Protein AF-X1S6T0-F1 (afdb_monomer_lite)

Radius of gyration: 17.58 Å; chains: 1; bounding box: 42×29×52 Å

InterPro domains:
  IPR009080 Aminoacyl-tRNA synthetase, class Ia, anticodon-binding [SSF47323] (19-109)
  IPR013155 Methionyl/Valyl/Leucyl/Isoleucyl-tRNA synthetase, anticodon-binding [PF08264] (50-105)
  IPR023586 Isoleucine-tRNA ligase, type 2 [PTHR42780] (2-107)
  IPR033709 Isoleucyl tRNA synthetase type 2, anticodon-binding domain [cd07961] (3-109)

Sequence (110 aa):
RRFSEKLVAEITRRFLMTLWNVYSFFVIYANIDQFTPSAGGTSSEQSELDRWIISELNQLIVDVDDALDGYNPTEAGRKIENFVDALSNWYVRRSRRRFWKSENDADKLS

pLDDT: mean 84.86, std 17.27, range [32.72, 98.62]

Structure (mmCIF, N/CA/C/O backbone):
data_AF-X1S6T0-F1
#
_entry.id   AF-X1S6T0-F1
#
loop_
_atom_site.group_PDB
_atom_site.id
_atom_site.type_symbol
_atom_site.label_atom_id
_atom_site.label_alt_id
_atom_site.label_comp_id
_atom_site.label_asym_id
_atom_site.label_entity_id
_atom_site.label_seq_id
_atom_site.pdbx_PDB_ins_code
_atom_site.Cartn_x
_atom_site.Cartn_y
_atom_site.Cartn_z
_atom_site.occupancy
_atom_site.B_iso_or_equiv
_atom_site.auth_seq_id
_atom_site.auth_comp_id
_atom_site.auth_asym_id
_atom_site.auth_atom_id
_atom_site.pdbx_PDB_model_num
ATOM 1 N N . ARG A 1 1 ? -8.876 8.769 29.221 1.00 51.19 1 ARG A N 1
ATOM 2 C CA . ARG A 1 1 ? -8.979 8.666 27.741 1.00 51.19 1 ARG A CA 1
ATOM 3 C C . ARG A 1 1 ? -7.569 8.494 27.178 1.00 51.19 1 ARG A C 1
ATOM 5 O O . ARG A 1 1 ? -6.737 9.337 27.473 1.00 51.19 1 ARG A O 1
ATOM 12 N N . ARG A 1 2 ? -7.271 7.408 26.447 1.00 71.81 2 ARG A N 1
ATOM 13 C CA . ARG A 1 2 ? -5.970 7.198 25.776 1.00 71.81 2 ARG A CA 1
ATOM 14 C C . ARG A 1 2 ? -6.028 7.791 24.363 1.00 71.81 2 ARG A C 1
ATOM 16 O O . ARG A 1 2 ? -6.219 7.066 23.399 1.00 71.81 2 ARG A O 1
ATOM 23 N N . PHE A 1 3 ? -5.940 9.111 24.261 1.00 86.88 3 PHE A N 1
ATOM 24 C CA . PHE A 1 3 ? -5.818 9.821 22.988 1.00 86.88 3 PHE A CA 1
ATOM 25 C C . PHE A 1 3 ? -4.618 10.758 23.091 1.00 86.88 3 PHE A C 1
ATOM 27 O O . PHE A 1 3 ? -4.466 11.444 24.100 1.00 86.88 3 PHE A O 1
ATOM 34 N N . SER A 1 4 ? -3.756 10.746 22.079 1.00 93.31 4 SER A N 1
ATOM 35 C CA . SER A 1 4 ? -2.568 11.592 21.998 1.00 93.31 4 SER A CA 1
ATOM 36 C C . SER A 1 4 ? -2.469 12.129 20.582 1.00 93.31 4 SER A C 1
ATOM 38 O O . SER A 1 4 ? -2.211 11.374 19.647 1.00 93.31 4 SER A O 1
ATOM 40 N N . GLU A 1 5 ? -2.665 13.434 20.429 1.00 93.25 5 GLU A N 1
ATOM 41 C CA . GLU A 1 5 ? -2.551 14.123 19.141 1.00 93.25 5 GLU A CA 1
ATOM 42 C C . GLU A 1 5 ? -1.161 13.926 18.523 1.00 93.25 5 GLU A C 1
ATOM 44 O O . GLU A 1 5 ? -1.035 13.643 17.333 1.00 93.25 5 GLU A O 1
ATOM 49 N N . LYS A 1 6 ? -0.117 13.961 19.360 1.00 93.94 6 LYS A N 1
ATOM 50 C CA . LYS A 1 6 ? 1.264 13.706 18.939 1.00 93.94 6 LYS A CA 1
ATOM 51 C C . LYS A 1 6 ? 1.422 12.320 18.308 1.00 93.94 6 LYS A C 1
ATOM 53 O O . LYS A 1 6 ? 2.077 12.203 17.278 1.00 93.94 6 LYS A O 1
ATOM 58 N N . LEU A 1 7 ? 0.812 11.292 18.904 1.00 91.50 7 LEU A N 1
ATOM 59 C CA . LEU A 1 7 ? 0.887 9.924 18.386 1.00 91.50 7 LEU A CA 1
ATOM 60 C C . LEU A 1 7 ? 0.147 9.790 17.049 1.00 91.50 7 LEU A C 1
ATOM 62 O O . LEU A 1 7 ? 0.652 9.150 16.132 1.00 91.50 7 LEU A O 1
ATOM 66 N N . VAL A 1 8 ? -1.023 10.424 16.919 1.00 91.75 8 VAL A N 1
ATOM 67 C CA . VAL A 1 8 ? -1.785 10.437 15.660 1.00 91.75 8 VAL A CA 1
ATOM 68 C C . VAL A 1 8 ? -0.974 11.106 14.551 1.00 91.75 8 VAL A C 1
ATOM 70 O O . VAL A 1 8 ? -0.807 10.528 13.481 1.00 91.75 8 VAL A O 1
ATOM 73 N N . ALA A 1 9 ? -0.406 12.285 14.816 1.00 94.06 9 ALA A N 1
ATOM 74 C CA . ALA A 1 9 ? 0.420 12.999 13.847 1.00 94.06 9 ALA A CA 1
ATOM 75 C C . ALA A 1 9 ? 1.653 12.186 13.417 1.00 94.06 9 ALA A C 1
ATOM 77 O O . ALA A 1 9 ? 2.026 12.199 12.244 1.00 94.06 9 ALA A O 1
ATOM 78 N N . GLU A 1 10 ? 2.277 11.465 14.350 1.00 93.81 10 GLU A N 1
ATOM 79 C CA . GLU A 1 10 ? 3.428 10.607 14.070 1.00 93.81 10 GLU A CA 1
ATOM 80 C C . GLU A 1 10 ? 3.070 9.444 13.135 1.00 93.81 10 GLU A C 1
ATOM 82 O O . GLU A 1 10 ? 3.752 9.240 12.129 1.00 93.81 10 GLU A O 1
ATOM 87 N N . ILE A 1 11 ? 1.985 8.719 13.427 1.00 91.38 11 ILE A N 1
ATOM 88 C CA . ILE A 1 11 ? 1.534 7.577 12.616 1.00 91.38 11 ILE A CA 1
ATOM 89 C C . ILE A 1 11 ? 1.129 8.043 11.215 1.00 91.38 11 ILE A C 1
ATOM 91 O O . ILE A 1 11 ? 1.622 7.501 10.226 1.00 91.38 11 ILE A O 1
ATOM 95 N N . THR A 1 12 ? 0.308 9.095 11.120 1.00 91.94 12 THR A N 1
ATOM 96 C CA . THR A 1 12 ? -0.130 9.654 9.834 1.00 91.94 12 THR A CA 1
ATOM 97 C C . THR A 1 12 ? 1.060 10.095 8.992 1.00 91.94 12 THR A C 1
ATOM 99 O O . THR A 1 12 ? 1.143 9.768 7.809 1.00 91.94 12 THR A O 1
ATOM 102 N N . ARG A 1 13 ? 2.026 10.799 9.597 1.00 94.69 13 ARG A N 1
ATOM 103 C CA . ARG A 1 13 ? 3.231 11.230 8.885 1.00 94.69 13 ARG A CA 1
ATOM 104 C C . ARG A 1 13 ? 4.042 10.029 8.401 1.00 94.69 13 ARG A C 1
ATOM 106 O O . ARG A 1 13 ? 4.481 10.041 7.258 1.00 94.69 13 ARG A O 1
ATOM 113 N N . ARG A 1 14 ? 4.245 9.007 9.238 1.00 94.12 14 ARG A N 1
ATOM 114 C CA . ARG A 1 14 ? 5.007 7.805 8.864 1.00 94.12 14 ARG A CA 1
ATOM 115 C C . ARG A 1 14 ? 4.383 7.103 7.659 1.00 94.12 14 ARG A C 1
ATOM 117 O O . ARG A 1 14 ? 5.093 6.840 6.694 1.00 94.12 14 ARG A O 1
ATOM 124 N N . PHE A 1 15 ? 3.074 6.866 7.692 1.00 94.75 15 PHE A N 1
ATOM 125 C CA . PHE A 1 15 ? 2.351 6.241 6.586 1.00 94.75 15 PHE A CA 1
ATOM 126 C C . PHE A 1 15 ? 2.459 7.064 5.293 1.00 94.75 15 PHE A C 1
ATOM 128 O O . PHE A 1 15 ? 2.902 6.551 4.263 1.00 94.75 15 PHE A O 1
ATOM 135 N N . LEU A 1 16 ? 2.132 8.361 5.356 1.00 96.25 16 LEU A N 1
ATOM 136 C CA . LEU A 1 16 ? 2.158 9.240 4.183 1.00 96.25 16 LEU A CA 1
ATOM 137 C C . LEU A 1 16 ? 3.566 9.405 3.604 1.00 96.25 16 LEU A C 1
ATOM 139 O O . LEU A 1 16 ? 3.712 9.448 2.387 1.00 96.25 16 LEU A O 1
ATOM 143 N N . MET A 1 17 ? 4.607 9.458 4.443 1.00 96.88 17 MET A N 1
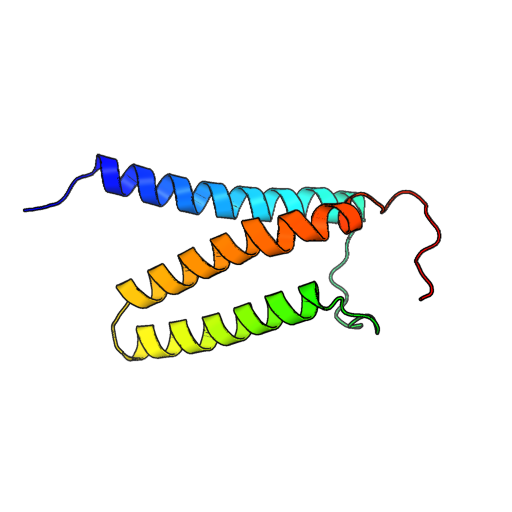ATOM 144 C CA . MET A 1 17 ? 5.993 9.508 3.966 1.00 96.88 17 MET A CA 1
ATOM 145 C C . MET A 1 17 ? 6.366 8.240 3.197 1.00 96.88 17 MET A C 1
ATOM 147 O O . MET A 1 17 ? 6.965 8.341 2.129 1.00 96.88 17 MET A O 1
ATOM 151 N N . THR A 1 18 ? 6.000 7.054 3.692 1.00 96.44 18 THR A N 1
ATOM 152 C CA . THR A 1 18 ? 6.266 5.794 2.981 1.00 96.44 18 THR A CA 1
ATOM 153 C C . THR A 1 18 ? 5.562 5.764 1.629 1.00 96.44 18 THR A C 1
ATOM 155 O O . THR A 1 18 ? 6.204 5.486 0.615 1.00 96.44 18 THR A O 1
ATOM 158 N N . LEU A 1 19 ? 4.277 6.120 1.594 1.00 95.94 19 LEU A N 1
ATOM 159 C CA . LEU A 1 19 ? 3.504 6.166 0.355 1.00 95.94 19 LEU A CA 1
ATOM 160 C C . LEU A 1 19 ? 4.090 7.174 -0.643 1.00 95.94 19 LEU A C 1
ATOM 162 O O . LEU A 1 19 ? 4.285 6.855 -1.817 1.00 95.94 19 LEU A O 1
ATOM 166 N N . TRP A 1 20 ? 4.434 8.372 -0.167 1.00 97.31 20 TRP A N 1
ATOM 167 C CA . TRP A 1 20 ? 5.039 9.413 -0.992 1.00 97.31 20 TRP A CA 1
ATOM 168 C C . TRP A 1 20 ? 6.391 8.990 -1.567 1.00 97.31 20 TRP A C 1
ATOM 170 O O . TRP A 1 20 ? 6.683 9.278 -2.727 1.00 97.31 20 TRP A O 1
ATOM 180 N N . ASN A 1 21 ? 7.207 8.275 -0.790 1.00 94.75 21 ASN A N 1
ATOM 181 C CA . ASN A 1 21 ? 8.498 7.767 -1.249 1.00 94.75 21 ASN A CA 1
ATOM 182 C C . ASN A 1 21 ? 8.340 6.728 -2.366 1.00 94.75 21 ASN A C 1
ATOM 184 O O . ASN A 1 21 ? 9.077 6.781 -3.351 1.00 94.75 21 ASN A O 1
ATOM 188 N N . VAL A 1 22 ? 7.371 5.815 -2.245 1.00 94.94 22 VAL A N 1
ATOM 189 C CA . VAL A 1 22 ? 7.056 4.833 -3.296 1.00 94.94 22 VAL A CA 1
ATOM 190 C C . VAL A 1 22 ? 6.577 5.529 -4.571 1.00 94.94 22 VAL A C 1
ATOM 192 O O . VAL A 1 22 ? 7.068 5.230 -5.659 1.00 94.94 22 VAL A O 1
ATOM 195 N N . TYR A 1 23 ? 5.666 6.494 -4.445 1.00 94.88 23 TYR A N 1
ATOM 196 C CA . TYR A 1 23 ? 5.178 7.270 -5.584 1.00 94.88 23 TYR A CA 1
ATOM 197 C C . TYR A 1 23 ? 6.297 8.074 -6.259 1.00 94.88 23 TYR A C 1
ATOM 199 O O . TYR A 1 23 ? 6.460 8.018 -7.475 1.00 94.88 23 TYR A O 1
ATOM 207 N N . SER A 1 24 ? 7.112 8.779 -5.470 1.00 94.31 24 SER A N 1
ATOM 208 C CA . SER A 1 24 ? 8.238 9.569 -5.978 1.00 94.31 24 SER A CA 1
ATOM 209 C C . SER A 1 24 ? 9.241 8.691 -6.719 1.00 94.31 24 SER A C 1
ATOM 211 O O . SER A 1 24 ? 9.717 9.074 -7.784 1.00 94.31 24 SER A O 1
ATOM 213 N N . PHE A 1 25 ? 9.527 7.496 -6.190 1.00 91.56 25 PHE A N 1
ATOM 214 C CA . PHE A 1 25 ? 10.334 6.497 -6.881 1.00 91.56 25 PHE A CA 1
ATOM 215 C C . PHE A 1 25 ? 9.736 6.176 -8.253 1.00 91.56 25 PHE A C 1
ATOM 217 O O . PHE A 1 25 ? 10.422 6.342 -9.255 1.00 91.56 25 PHE A O 1
ATOM 224 N N . PHE A 1 26 ? 8.457 5.799 -8.316 1.00 90.44 26 PHE A N 1
ATOM 225 C CA . PHE A 1 26 ? 7.792 5.493 -9.583 1.00 90.44 26 PHE A CA 1
ATOM 226 C C . PHE A 1 26 ? 7.893 6.646 -10.593 1.00 90.44 26 PHE A C 1
ATOM 228 O O . PHE A 1 26 ? 8.334 6.423 -11.716 1.00 90.44 26 PHE A O 1
ATOM 235 N N . VAL A 1 27 ? 7.557 7.875 -10.188 1.00 90.94 27 VAL A N 1
ATOM 236 C CA . VAL A 1 27 ? 7.580 9.053 -11.074 1.00 90.94 27 VAL A CA 1
ATOM 237 C C . VAL A 1 27 ? 8.971 9.312 -11.645 1.00 90.94 27 VAL A C 1
ATOM 239 O O . VAL A 1 27 ? 9.098 9.604 -12.831 1.00 90.94 27 VAL A O 1
ATOM 242 N N . ILE A 1 28 ? 10.019 9.200 -10.824 1.00 89.50 28 ILE A N 1
ATOM 243 C CA . ILE A 1 28 ? 11.397 9.429 -11.274 1.00 89.50 28 ILE A CA 1
ATOM 244 C C . ILE A 1 28 ? 11.753 8.466 -12.411 1.00 89.50 28 ILE A C 1
ATOM 246 O O . ILE A 1 28 ? 12.194 8.921 -13.464 1.00 89.50 28 ILE A O 1
ATOM 250 N N . TYR A 1 29 ? 11.529 7.162 -12.231 1.00 85.44 29 TYR A N 1
ATOM 251 C CA . TYR A 1 29 ? 11.900 6.176 -13.252 1.00 85.44 29 TYR A CA 1
ATOM 252 C C . TYR A 1 29 ? 10.956 6.190 -14.452 1.00 85.44 29 TYR A C 1
ATOM 254 O O . TYR A 1 29 ? 11.428 6.113 -15.579 1.00 85.44 29 TYR A O 1
ATOM 262 N N . ALA A 1 30 ? 9.652 6.390 -14.248 1.00 86.62 30 ALA A N 1
ATOM 263 C CA . ALA A 1 30 ? 8.699 6.521 -15.348 1.00 86.62 30 ALA A CA 1
ATOM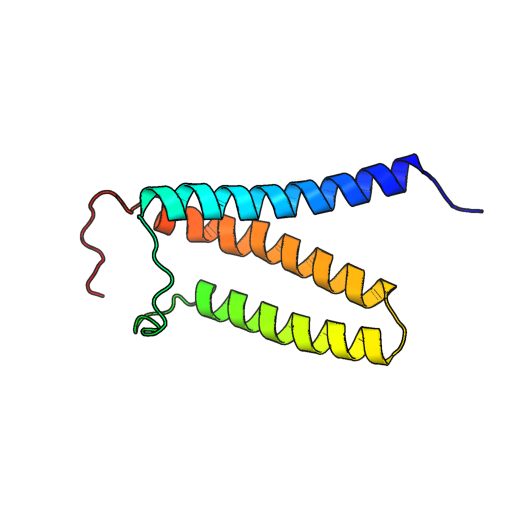 264 C C . ALA A 1 30 ? 9.050 7.698 -16.276 1.00 86.62 30 ALA A C 1
ATOM 266 O O . ALA A 1 30 ? 8.951 7.573 -17.495 1.00 86.62 30 ALA A O 1
ATOM 267 N N . ASN A 1 31 ? 9.506 8.822 -15.711 1.00 86.56 31 ASN A N 1
ATOM 268 C CA . ASN A 1 31 ? 9.950 9.975 -16.494 1.00 86.56 31 ASN A CA 1
ATOM 269 C C . ASN A 1 31 ? 11.273 9.714 -17.233 1.00 86.56 31 ASN A C 1
ATOM 271 O O . ASN A 1 31 ? 11.428 10.172 -18.366 1.00 86.56 31 ASN A O 1
ATOM 275 N N . ILE A 1 32 ? 12.216 8.991 -16.615 1.00 84.75 32 ILE A N 1
ATOM 276 C CA . ILE A 1 32 ? 13.480 8.592 -17.260 1.00 84.75 32 ILE A CA 1
ATOM 277 C C . ILE A 1 32 ? 13.199 7.656 -18.444 1.00 84.75 32 ILE A C 1
ATOM 279 O O . ILE A 1 32 ? 13.681 7.906 -19.545 1.00 84.75 32 ILE A O 1
ATOM 283 N N . ASP A 1 33 ? 12.356 6.644 -18.241 1.00 80.12 33 ASP A N 1
ATOM 284 C CA . ASP A 1 33 ? 12.029 5.624 -19.243 1.00 80.12 33 ASP A CA 1
ATOM 285 C C . ASP A 1 33 ? 10.989 6.091 -20.282 1.00 80.12 33 ASP A C 1
ATOM 287 O O . ASP A 1 33 ? 10.588 5.308 -21.144 1.00 80.12 33 ASP A O 1
ATOM 291 N N . GLN A 1 34 ? 10.528 7.352 -20.208 1.00 82.75 34 GLN A N 1
ATOM 292 C CA . GLN A 1 34 ? 9.448 7.903 -21.047 1.00 82.75 34 GLN A CA 1
ATOM 293 C C . GLN A 1 34 ? 8.230 6.967 -21.097 1.00 82.75 34 GLN A C 1
ATOM 295 O O . GLN A 1 34 ? 7.635 6.720 -22.151 1.00 82.75 34 GLN A O 1
ATOM 300 N N . PHE A 1 35 ? 7.884 6.407 -19.937 1.00 77.75 35 PHE A N 1
ATOM 301 C CA . PHE A 1 35 ? 6.834 5.412 -19.811 1.00 77.75 35 PHE A CA 1
ATOM 302 C C . PHE A 1 35 ? 5.505 5.976 -20.323 1.00 77.75 35 PHE A C 1
ATOM 304 O O . PHE A 1 35 ? 4.982 6.964 -19.805 1.00 77.75 35 PHE A O 1
ATOM 311 N N . THR A 1 36 ? 4.936 5.314 -21.328 1.00 77.50 36 THR A N 1
ATOM 312 C CA . THR A 1 36 ? 3.595 5.607 -21.831 1.00 77.50 36 THR A CA 1
ATOM 313 C C . THR A 1 36 ? 2.652 4.494 -21.387 1.00 77.50 36 THR A C 1
ATOM 315 O O . THR A 1 36 ? 2.954 3.318 -21.612 1.00 77.50 36 THR A O 1
ATOM 318 N N . PRO A 1 37 ? 1.505 4.815 -20.759 1.00 71.69 37 PRO A N 1
ATOM 319 C CA . PRO A 1 37 ? 0.492 3.816 -20.449 1.00 71.69 37 PRO A CA 1
ATOM 320 C C . PRO A 1 37 ? -0.111 3.288 -21.759 1.00 71.69 37 PRO A C 1
ATOM 322 O O . PRO A 1 37 ? -1.065 3.845 -22.297 1.00 71.69 37 PRO A O 1
ATOM 325 N N . SER A 1 38 ? 0.478 2.236 -22.323 1.00 67.50 38 SER A N 1
ATOM 326 C CA . SER A 1 38 ? -0.114 1.506 -23.442 1.00 67.50 38 SER A CA 1
ATOM 327 C C . SER A 1 38 ? -1.299 0.691 -22.928 1.00 67.50 38 SER A C 1
ATOM 329 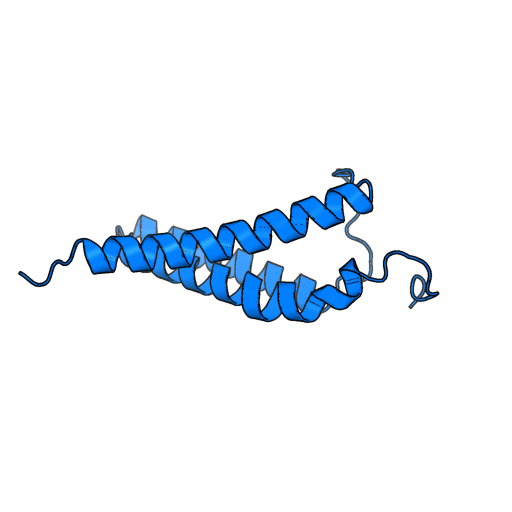O O . SER A 1 38 ? -1.172 -0.056 -21.960 1.00 67.50 38 SER A O 1
ATOM 331 N N . ALA A 1 39 ? -2.445 0.783 -23.607 1.00 56.72 39 ALA A N 1
ATOM 332 C CA . ALA A 1 39 ? -3.624 -0.043 -23.333 1.00 56.72 39 ALA A CA 1
ATOM 333 C C . ALA A 1 39 ? -3.436 -1.529 -23.717 1.00 56.72 39 ALA A C 1
ATOM 335 O O . ALA A 1 39 ? -4.350 -2.331 -23.541 1.00 56.72 39 ALA A O 1
ATOM 336 N N . GLY A 1 40 ? -2.273 -1.911 -24.256 1.00 54.09 40 GLY A N 1
ATOM 337 C CA . GLY A 1 40 ? -2.002 -3.264 -24.724 1.00 54.09 40 GLY A CA 1
ATOM 338 C C . GLY A 1 40 ? -0.583 -3.719 -24.411 1.00 54.09 40 GLY A C 1
ATOM 339 O O . GLY A 1 40 ? 0.386 -3.089 -24.837 1.00 54.09 40 GLY A O 1
ATOM 340 N N . GLY A 1 41 ? -0.490 -4.850 -23.710 1.00 50.16 41 GLY A N 1
ATOM 341 C CA . GLY A 1 41 ? 0.727 -5.642 -23.573 1.00 50.16 41 GLY A CA 1
ATOM 342 C C . GLY A 1 41 ? 1.165 -5.840 -22.128 1.00 50.16 41 GLY A C 1
ATOM 343 O O . GLY A 1 41 ? 2.101 -5.195 -21.671 1.00 50.16 41 GLY A O 1
ATOM 344 N N . THR A 1 42 ? 0.553 -6.794 -21.422 1.00 53.56 42 THR A N 1
ATOM 345 C CA . THR A 1 42 ? 1.296 -7.539 -20.400 1.00 53.56 42 THR A CA 1
ATOM 346 C C . THR A 1 42 ? 2.485 -8.184 -21.106 1.00 53.56 42 THR A C 1
ATOM 348 O O . THR A 1 42 ? 2.296 -9.082 -21.927 1.00 53.56 42 THR A O 1
ATOM 351 N N . SER A 1 43 ? 3.692 -7.686 -20.847 1.00 53.56 43 SER A N 1
ATOM 352 C CA . SER A 1 43 ? 4.927 -8.338 -21.272 1.00 53.56 43 SER A CA 1
ATOM 353 C C . SER A 1 43 ? 4.916 -9.796 -20.804 1.00 53.56 43 SER A C 1
ATOM 355 O O . SER A 1 43 ? 4.477 -10.097 -19.693 1.00 53.56 43 SER A O 1
ATOM 357 N N . SER A 1 44 ? 5.362 -10.704 -21.672 1.00 53.41 44 SER A N 1
ATOM 358 C CA . SER A 1 44 ? 5.257 -12.161 -21.508 1.00 53.41 44 SER A CA 1
ATOM 359 C C . SER A 1 44 ? 6.070 -12.743 -20.344 1.00 53.41 44 SER A C 1
ATOM 361 O O . SER A 1 44 ? 5.895 -13.911 -20.019 1.00 53.41 44 SER A O 1
ATOM 363 N N . GLU A 1 45 ? 6.891 -11.937 -19.673 1.00 58.16 45 GLU A N 1
ATOM 364 C CA . GLU A 1 45 ? 7.680 -12.323 -18.500 1.00 58.16 45 GLU A CA 1
ATOM 365 C C . GLU A 1 45 ? 7.413 -11.343 -17.354 1.00 58.16 45 GLU A C 1
ATOM 367 O O . GLU A 1 45 ? 8.167 -10.405 -17.089 1.00 58.16 45 GLU A O 1
ATOM 372 N N . GLN A 1 46 ? 6.287 -11.534 -16.665 1.00 67.88 46 GLN A N 1
ATOM 373 C CA . GLN A 1 46 ? 6.094 -10.908 -15.359 1.00 67.88 46 GLN A CA 1
ATOM 374 C C . GLN A 1 46 ? 7.034 -11.584 -14.363 1.00 67.88 46 GLN A C 1
ATOM 376 O O . GLN A 1 46 ? 6.974 -12.801 -14.171 1.00 67.88 46 GLN A O 1
ATOM 381 N N . SER A 1 47 ? 7.894 -10.799 -13.709 1.00 83.75 47 SER A N 1
ATOM 382 C CA . SER A 1 47 ? 8.735 -11.319 -12.632 1.00 83.75 47 SER A CA 1
ATOM 383 C C . SER A 1 47 ? 7.854 -11.905 -11.529 1.00 83.75 47 SER A C 1
ATOM 385 O O . SER A 1 47 ? 6.751 -11.417 -11.276 1.00 83.75 47 SER A O 1
ATOM 387 N N . GLU A 1 48 ? 8.353 -12.907 -10.803 1.00 89.31 48 GLU A N 1
ATOM 388 C CA . GLU A 1 48 ? 7.634 -13.459 -9.651 1.00 89.31 48 GLU A CA 1
ATOM 389 C C . GLU A 1 48 ? 7.267 -12.385 -8.618 1.00 89.31 48 GLU A C 1
ATOM 391 O O . GLU A 1 48 ? 6.206 -12.473 -8.007 1.00 89.31 48 GLU A O 1
ATOM 396 N N . LEU A 1 49 ? 8.099 -11.344 -8.474 1.00 90.19 49 LEU A N 1
ATOM 397 C CA . LEU A 1 49 ? 7.810 -10.194 -7.614 1.00 90.19 49 LEU A CA 1
ATOM 398 C C . LEU A 1 49 ? 6.648 -9.338 -8.132 1.00 90.19 49 LEU A C 1
ATOM 400 O O . LEU A 1 49 ? 5.879 -8.826 -7.321 1.00 90.19 49 LEU A O 1
ATOM 404 N N . ASP A 1 50 ? 6.516 -9.193 -9.452 1.00 90.19 50 ASP A N 1
ATOM 405 C CA . ASP A 1 50 ? 5.438 -8.422 -10.083 1.00 90.19 50 ASP A CA 1
ATOM 406 C C . ASP A 1 50 ? 4.108 -9.166 -9.903 1.00 90.19 50 ASP A C 1
ATOM 408 O O . ASP A 1 50 ? 3.110 -8.599 -9.465 1.00 90.19 50 ASP A O 1
ATOM 412 N N . ARG A 1 51 ? 4.121 -10.484 -10.132 1.00 91.62 51 ARG A N 1
ATOM 413 C CA . ARG A 1 51 ? 2.971 -11.354 -9.865 1.00 91.62 51 ARG A CA 1
ATOM 414 C C . ARG A 1 51 ? 2.595 -11.366 -8.383 1.00 91.62 51 ARG A C 1
ATOM 416 O O . ARG A 1 51 ? 1.412 -11.326 -8.057 1.00 91.62 51 ARG A O 1
ATOM 423 N N . TRP A 1 52 ? 3.586 -11.406 -7.491 1.00 94.88 52 TRP A N 1
ATOM 424 C CA . TRP A 1 52 ? 3.356 -11.361 -6.050 1.00 94.88 52 TRP A CA 1
ATOM 425 C C . TRP A 1 52 ? 2.683 -10.051 -5.627 1.00 94.88 52 TRP A C 1
ATOM 427 O O . TRP A 1 52 ? 1.633 -10.110 -4.999 1.00 94.88 52 TRP A O 1
ATOM 437 N N . ILE A 1 53 ? 3.202 -8.879 -6.017 1.00 95.19 53 ILE A N 1
ATOM 438 C CA . ILE A 1 53 ? 2.602 -7.607 -5.581 1.00 95.19 53 ILE A CA 1
ATOM 439 C C . ILE A 1 53 ? 1.188 -7.401 -6.145 1.00 95.19 53 ILE A C 1
ATOM 441 O O . ILE A 1 53 ? 0.338 -6.827 -5.468 1.00 95.19 53 ILE A O 1
ATOM 445 N N . ILE A 1 54 ? 0.905 -7.912 -7.351 1.00 95.00 54 ILE A N 1
ATOM 446 C CA . ILE A 1 54 ? -0.451 -7.918 -7.923 1.00 95.00 54 ILE A CA 1
ATOM 447 C C . ILE A 1 54 ? -1.372 -8.844 -7.118 1.00 95.00 54 ILE A C 1
ATOM 449 O O . ILE A 1 54 ? -2.519 -8.490 -6.854 1.00 95.00 54 ILE A O 1
ATOM 453 N N . SER A 1 55 ? -0.879 -10.010 -6.692 1.00 96.38 55 SER A N 1
ATOM 454 C CA . SER A 1 55 ? -1.631 -10.907 -5.808 1.00 96.38 55 SER A CA 1
ATOM 455 C C . SER A 1 55 ? -1.950 -10.241 -4.468 1.00 96.38 55 SER A C 1
ATOM 457 O O . SER A 1 55 ? -3.091 -10.310 -4.019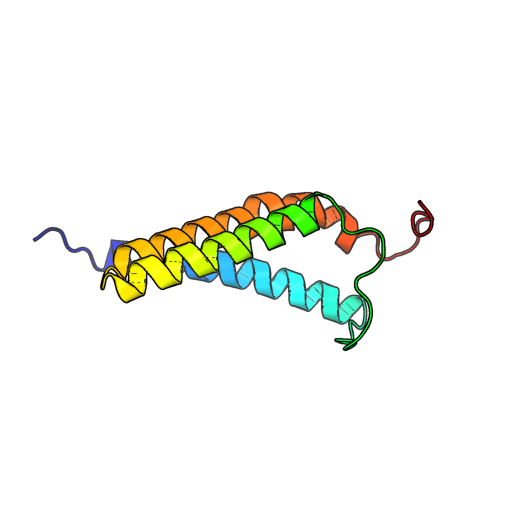 1.00 96.38 55 SER A O 1
ATOM 459 N N . GLU A 1 56 ? -0.978 -9.562 -3.852 1.00 97.81 56 GLU A N 1
ATOM 460 C CA . GLU A 1 56 ? -1.187 -8.807 -2.609 1.00 97.81 56 GLU A CA 1
ATOM 461 C C . GLU A 1 56 ? -2.203 -7.673 -2.799 1.00 97.81 56 GLU A C 1
ATOM 463 O O . GLU A 1 56 ? -3.029 -7.437 -1.922 1.00 97.81 56 GLU A O 1
ATOM 468 N N . LEU A 1 57 ? -2.185 -6.991 -3.951 1.00 98.12 57 LEU A N 1
ATOM 469 C CA . LEU A 1 57 ? -3.163 -5.950 -4.275 1.00 98.12 57 LEU A CA 1
ATOM 470 C C . LEU A 1 57 ? -4.578 -6.524 -4.401 1.00 98.12 57 LEU A C 1
ATOM 472 O O . LEU A 1 57 ? -5.517 -5.960 -3.849 1.00 98.12 57 LEU A O 1
ATOM 476 N N . ASN A 1 58 ? -4.738 -7.644 -5.106 1.00 98.12 58 ASN A N 1
ATOM 477 C CA . ASN A 1 58 ? -6.040 -8.296 -5.240 1.00 98.12 58 ASN A CA 1
ATOM 478 C C . ASN A 1 58 ? -6.571 -8.757 -3.877 1.00 98.12 58 ASN A C 1
ATOM 480 O O . ASN A 1 58 ? -7.751 -8.567 -3.591 1.00 98.12 58 ASN A O 1
ATOM 484 N N . GLN A 1 59 ? -5.703 -9.301 -3.019 1.00 98.50 59 GLN A N 1
ATOM 485 C CA . GLN A 1 59 ? -6.086 -9.662 -1.655 1.00 98.50 59 GLN A CA 1
ATOM 486 C C . GLN A 1 59 ? -6.462 -8.429 -0.825 1.00 98.50 59 GLN A C 1
ATOM 488 O O . GLN A 1 59 ? -7.444 -8.471 -0.092 1.00 98.50 59 GLN A O 1
ATOM 493 N N . LEU A 1 60 ? -5.723 -7.321 -0.959 1.00 98.56 60 LEU A N 1
ATOM 494 C CA . LEU A 1 60 ? -6.049 -6.064 -0.286 1.00 98.56 60 LEU A CA 1
ATOM 495 C C . LEU A 1 60 ? -7.445 -5.566 -0.667 1.00 98.56 60 LEU A C 1
ATOM 497 O O . LEU A 1 60 ? -8.169 -5.115 0.214 1.00 98.56 60 LEU A O 1
ATOM 501 N N . ILE A 1 61 ? -7.802 -5.622 -1.954 1.00 98.62 61 ILE A N 1
ATOM 502 C CA . ILE A 1 61 ? -9.119 -5.187 -2.437 1.00 98.62 61 ILE A CA 1
ATOM 503 C C . ILE A 1 61 ? -10.217 -5.979 -1.723 1.00 98.62 61 ILE A C 1
ATOM 505 O O . ILE A 1 61 ? -11.068 -5.371 -1.084 1.00 98.62 61 ILE A O 1
ATOM 509 N N . VAL A 1 62 ? -10.130 -7.314 -1.741 1.00 98.56 62 VAL A N 1
ATOM 510 C CA . VAL A 1 62 ? -11.097 -8.190 -1.056 1.00 98.56 62 VAL A CA 1
ATOM 511 C C . VAL A 1 62 ? -11.170 -7.877 0.441 1.00 98.56 62 VAL A C 1
ATOM 513 O O . VAL A 1 62 ? -12.250 -7.646 0.972 1.00 98.56 62 VAL A O 1
ATOM 516 N N . ASP A 1 63 ? -10.021 -7.805 1.119 1.00 98.44 63 ASP A N 1
ATOM 517 C CA . ASP A 1 63 ? -9.960 -7.570 2.565 1.00 98.44 63 ASP A CA 1
ATOM 518 C C . ASP A 1 63 ? -10.542 -6.202 2.968 1.00 98.44 63 ASP A C 1
ATOM 520 O O . ASP A 1 63 ? -11.127 -6.063 4.045 1.00 98.44 63 ASP A O 1
ATOM 524 N N . VAL A 1 64 ? -10.333 -5.170 2.146 1.00 98.56 64 VAL A N 1
ATOM 525 C CA . VAL A 1 64 ? -10.847 -3.818 2.396 1.00 98.56 64 VAL A CA 1
ATOM 526 C C . VAL A 1 64 ? -12.342 -3.749 2.115 1.00 98.56 64 VAL A C 1
ATOM 528 O O . VAL A 1 64 ? -13.054 -3.167 2.935 1.00 98.56 64 VAL A O 1
ATOM 531 N N . ASP A 1 65 ? -12.811 -4.347 1.021 1.00 98.50 65 ASP A N 1
ATOM 532 C CA . ASP A 1 65 ? -14.235 -4.410 0.688 1.00 98.50 65 ASP A CA 1
ATOM 533 C C . ASP A 1 65 ? -15.006 -5.122 1.811 1.00 98.50 65 ASP A C 1
ATOM 535 O O . ASP A 1 65 ? -15.906 -4.526 2.406 1.00 98.50 65 ASP A O 1
ATOM 539 N N . ASP A 1 66 ? -14.558 -6.312 2.226 1.00 98.44 66 ASP A N 1
ATOM 540 C CA . ASP A 1 66 ? -15.159 -7.070 3.332 1.00 98.44 66 ASP A CA 1
ATOM 541 C C . ASP A 1 66 ? -15.169 -6.270 4.649 1.00 98.44 66 ASP A C 1
ATOM 543 O O . 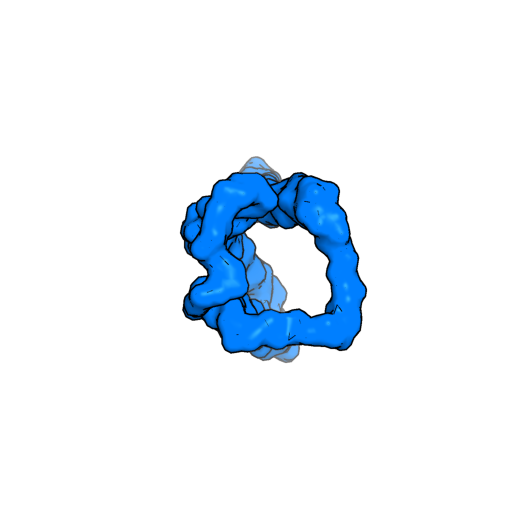ASP A 1 66 ? -16.152 -6.260 5.399 1.00 98.44 66 ASP A O 1
ATOM 547 N N . ALA A 1 67 ? -14.068 -5.575 4.959 1.00 98.38 67 ALA A N 1
ATOM 548 C CA . ALA A 1 67 ? -13.967 -4.774 6.175 1.00 98.38 67 ALA A CA 1
ATOM 549 C C . ALA A 1 67 ? -14.913 -3.566 6.154 1.00 98.38 67 ALA A C 1
ATOM 551 O O . ALA A 1 67 ? -15.488 -3.225 7.191 1.00 98.38 67 ALA A O 1
ATOM 552 N N . LEU A 1 68 ? -15.071 -2.902 5.008 1.00 98.31 68 LEU A N 1
ATOM 553 C CA . LEU A 1 68 ? -15.943 -1.738 4.872 1.00 98.31 68 LEU A CA 1
ATOM 554 C C . LEU A 1 68 ? -17.422 -2.132 4.817 1.00 98.31 68 LEU A C 1
ATOM 556 O O . LEU A 1 68 ? -18.224 -1.469 5.478 1.00 98.31 68 LEU A O 1
ATOM 560 N N . ASP A 1 69 ? -17.764 -3.237 4.155 1.00 98.31 69 ASP A N 1
ATOM 561 C CA . ASP A 1 69 ? -19.108 -3.828 4.181 1.00 98.31 69 ASP A CA 1
ATOM 562 C C . ASP A 1 69 ? -19.507 -4.245 5.606 1.00 98.31 69 ASP A C 1
ATOM 564 O O . ASP A 1 69 ? -20.652 -4.078 6.033 1.00 98.31 69 ASP A O 1
ATOM 568 N N . GLY A 1 70 ? -18.533 -4.704 6.398 1.00 98.06 70 GLY A N 1
ATOM 569 C CA . GLY A 1 70 ? -18.678 -4.975 7.828 1.00 98.06 70 GLY A CA 1
ATOM 570 C C . GLY A 1 70 ? -18.641 -3.739 8.740 1.00 98.06 70 GLY A C 1
ATOM 571 O O . GLY A 1 70 ? -18.606 -3.901 9.962 1.00 98.06 70 GLY A O 1
ATOM 572 N N . TYR A 1 71 ? -18.615 -2.515 8.198 1.00 97.81 71 TYR A N 1
ATOM 573 C CA . TYR A 1 71 ? -18.485 -1.254 8.947 1.00 97.81 71 TYR A CA 1
ATOM 574 C C . TYR A 1 71 ? -17.267 -1.205 9.890 1.00 97.81 71 TYR A C 1
ATOM 576 O O . TYR A 1 71 ? -17.300 -0.577 10.954 1.00 97.81 71 TYR A O 1
ATOM 584 N N . ASN A 1 72 ? -16.159 -1.834 9.496 1.00 97.62 72 ASN A N 1
ATOM 585 C CA . ASN A 1 72 ? -14.899 -1.863 10.232 1.00 97.62 72 ASN A CA 1
ATOM 586 C C . ASN A 1 72 ? -13.788 -1.071 9.506 1.00 97.62 72 ASN A C 1
ATOM 588 O O . ASN A 1 72 ? -12.810 -1.644 9.016 1.00 97.62 72 ASN A O 1
ATOM 592 N N . PRO A 1 73 ? -13.863 0.275 9.490 1.00 96.50 73 PRO A N 1
ATOM 593 C CA . PRO A 1 73 ? -12.868 1.113 8.816 1.00 96.50 73 PRO A CA 1
ATOM 594 C C . PRO A 1 73 ? -11.483 1.052 9.474 1.00 96.50 73 PRO A C 1
ATOM 596 O O . PRO A 1 73 ? -10.480 1.388 8.848 1.00 96.50 73 PRO A O 1
ATOM 599 N N . THR A 1 74 ? -11.407 0.627 10.741 1.00 96.38 74 THR A N 1
ATOM 600 C CA . THR A 1 74 ? -10.122 0.470 11.436 1.00 96.38 74 THR A CA 1
ATOM 601 C C . THR A 1 74 ? -9.324 -0.680 10.835 1.00 96.38 74 THR A C 1
ATOM 603 O O . THR A 1 74 ? -8.119 -0.544 10.635 1.00 96.38 74 THR A O 1
ATOM 606 N N . GLU A 1 75 ? -9.983 -1.800 10.536 1.00 97.25 75 GLU A N 1
ATOM 607 C CA . GLU A 1 75 ? -9.314 -2.945 9.924 1.00 97.25 75 GLU A CA 1
ATOM 608 C C . GLU A 1 75 ? -8.924 -2.658 8.473 1.00 97.25 75 GLU A C 1
ATOM 610 O O . GLU A 1 75 ? -7.773 -2.893 8.109 1.00 97.25 75 GLU A O 1
ATOM 615 N N . ALA A 1 76 ? -9.809 -2.025 7.695 1.00 98.00 76 ALA A N 1
ATOM 616 C CA . ALA A 1 76 ? -9.487 -1.560 6.345 1.00 98.00 76 ALA A CA 1
ATOM 617 C C . ALA A 1 76 ? -8.219 -0.682 6.330 1.00 98.00 76 ALA A C 1
ATOM 619 O O . ALA A 1 76 ? -7.290 -0.921 5.558 1.00 98.00 76 ALA A O 1
ATOM 620 N N . GLY A 1 77 ? -8.128 0.288 7.249 1.00 96.62 77 GLY A N 1
ATOM 621 C CA . GLY A 1 77 ? -6.948 1.145 7.383 1.00 96.62 77 GLY A CA 1
ATOM 622 C C . GLY A 1 77 ? -5.658 0.370 7.683 1.00 96.62 77 GLY A C 1
ATOM 623 O O . GLY A 1 77 ? -4.621 0.655 7.085 1.00 96.62 77 GLY A O 1
ATOM 624 N N . ARG A 1 78 ? -5.713 -0.644 8.557 1.00 96.75 78 ARG A N 1
ATOM 625 C CA . ARG A 1 78 ? -4.548 -1.496 8.866 1.00 96.75 78 ARG A CA 1
ATOM 626 C C . ARG A 1 78 ? -4.104 -2.332 7.673 1.00 96.75 78 ARG A C 1
ATOM 628 O O . ARG A 1 78 ? -2.906 -2.467 7.442 1.00 96.75 78 ARG A O 1
ATOM 635 N N . LYS A 1 79 ? -5.050 -2.888 6.914 1.00 98.06 79 LYS A N 1
ATOM 636 C CA . LYS A 1 79 ? -4.755 -3.669 5.704 1.00 98.06 79 LYS A CA 1
ATOM 637 C C . LYS A 1 79 ? -4.031 -2.815 4.665 1.00 98.06 79 LYS A C 1
ATOM 639 O O . LYS A 1 79 ? -3.006 -3.241 4.135 1.00 98.06 79 LYS A O 1
ATOM 644 N N . ILE A 1 80 ? -4.485 -1.575 4.472 1.00 98.06 80 ILE A N 1
ATOM 645 C CA . ILE A 1 80 ? -3.824 -0.599 3.597 1.00 98.06 80 ILE A CA 1
ATOM 646 C C . ILE A 1 80 ? -2.413 -0.260 4.105 1.00 98.06 80 ILE A C 1
ATOM 648 O O . ILE A 1 80 ? -1.471 -0.257 3.312 1.00 98.06 80 ILE A O 1
ATOM 652 N N . GLU A 1 81 ? -2.234 -0.002 5.409 1.00 96.75 81 GLU A N 1
ATOM 653 C CA . GLU A 1 81 ? -0.908 0.275 5.993 1.00 96.75 81 GLU A CA 1
ATOM 654 C C . GLU A 1 81 ? 0.070 -0.885 5.740 1.00 96.75 81 GLU A C 1
ATOM 656 O O . GLU A 1 81 ? 1.191 -0.653 5.280 1.00 96.75 81 GLU A O 1
ATOM 661 N N . ASN A 1 82 ? -0.374 -2.128 5.948 1.00 97.00 82 ASN A N 1
ATOM 662 C CA . ASN A 1 82 ? 0.435 -3.325 5.714 1.00 97.00 82 ASN A CA 1
ATOM 663 C C . ASN A 1 82 ? 0.827 -3.492 4.240 1.00 97.00 82 ASN A C 1
ATOM 665 O O . ASN A 1 82 ? 1.981 -3.803 3.944 1.00 97.00 82 ASN A O 1
ATOM 669 N N . PHE A 1 83 ? -0.102 -3.257 3.308 1.00 98.25 83 PHE A N 1
ATOM 670 C CA . PHE A 1 83 ? 0.202 -3.329 1.879 1.00 98.25 83 PHE A CA 1
ATOM 671 C C . PHE A 1 83 ? 1.219 -2.264 1.458 1.00 98.25 83 PHE A C 1
ATOM 673 O O . PHE A 1 83 ? 2.164 -2.568 0.733 1.00 98.25 83 PHE A O 1
ATOM 680 N N . VAL A 1 84 ? 1.073 -1.022 1.932 1.00 97.50 84 VAL A N 1
ATOM 681 C CA . VAL A 1 84 ? 2.034 0.054 1.633 1.00 97.50 84 VAL A CA 1
ATOM 682 C C . VAL A 1 84 ? 3.425 -0.283 2.178 1.00 97.50 84 VAL A C 1
ATOM 684 O O . VAL A 1 84 ? 4.427 -0.018 1.505 1.00 97.50 84 VAL A O 1
ATOM 687 N N . ASP A 1 85 ? 3.507 -0.906 3.357 1.00 96.31 85 ASP A N 1
ATOM 688 C CA . ASP A 1 85 ? 4.774 -1.410 3.887 1.00 96.31 85 ASP A CA 1
ATOM 689 C C . ASP A 1 85 ? 5.368 -2.505 2.991 1.00 96.31 85 ASP A C 1
ATOM 691 O O . ASP A 1 85 ? 6.530 -2.400 2.597 1.00 96.31 85 ASP A O 1
ATOM 695 N N . ALA A 1 86 ? 4.575 -3.501 2.584 1.00 96.44 86 ALA A N 1
ATOM 696 C CA . ALA A 1 86 ? 5.009 -4.569 1.683 1.00 96.44 86 ALA A CA 1
ATOM 697 C C . ALA A 1 86 ? 5.490 -4.022 0.324 1.00 96.44 86 ALA A C 1
ATOM 699 O O . ALA A 1 86 ? 6.565 -4.391 -0.167 1.00 96.44 86 ALA A O 1
ATOM 700 N N . LEU A 1 87 ? 4.751 -3.071 -0.245 1.00 96.12 87 LEU A N 1
ATOM 701 C CA . LEU A 1 87 ? 5.089 -2.391 -1.491 1.00 96.12 87 LEU A CA 1
ATOM 702 C C . LEU A 1 87 ? 6.430 -1.652 -1.381 1.00 96.12 87 LEU A C 1
ATOM 704 O O . LEU A 1 87 ? 7.293 -1.784 -2.248 1.00 96.12 87 LEU A O 1
ATOM 708 N N . SER A 1 88 ? 6.649 -0.912 -0.296 1.00 95.06 88 SER A N 1
ATOM 709 C CA . SER A 1 88 ? 7.906 -0.196 -0.066 1.00 95.06 88 SER A CA 1
ATOM 710 C C . SER A 1 88 ? 9.071 -1.150 0.229 1.00 95.06 88 SER A C 1
ATOM 712 O O . SER A 1 88 ? 10.136 -1.092 -0.400 1.00 95.06 88 SER A O 1
ATOM 714 N N . ASN A 1 89 ? 8.882 -2.063 1.184 1.00 93.44 89 ASN A N 1
ATOM 715 C CA . ASN A 1 89 ? 9.969 -2.829 1.776 1.00 93.44 89 ASN A CA 1
ATOM 716 C C . ASN A 1 89 ? 10.374 -4.066 0.985 1.00 93.44 89 ASN A C 1
ATOM 718 O O . ASN A 1 89 ? 11.560 -4.416 1.000 1.00 93.44 89 ASN A O 1
ATOM 722 N N . TRP A 1 90 ? 9.422 -4.723 0.329 1.00 92.25 90 TRP A N 1
ATOM 723 C CA . TRP A 1 90 ? 9.660 -5.944 -0.429 1.00 92.25 90 TRP A CA 1
ATOM 724 C C . TRP A 1 90 ? 9.688 -5.660 -1.919 1.00 92.25 90 TRP A C 1
ATOM 726 O O . TRP A 1 90 ? 10.694 -5.970 -2.556 1.00 92.25 90 TRP A O 1
ATOM 736 N N . TYR A 1 91 ? 8.647 -5.022 -2.461 1.00 94.00 91 TYR A N 1
ATOM 737 C CA . TYR A 1 91 ? 8.566 -4.802 -3.901 1.00 94.00 91 TYR A CA 1
ATOM 738 C C . TYR A 1 91 ? 9.599 -3.778 -4.374 1.00 94.00 91 TYR A C 1
ATOM 740 O O . TYR A 1 91 ? 10.550 -4.159 -5.057 1.00 94.00 91 TYR A O 1
ATOM 748 N N . VAL A 1 92 ? 9.490 -2.504 -3.974 1.00 92.69 92 VAL A N 1
ATOM 749 C CA . VAL A 1 92 ? 10.384 -1.427 -4.447 1.00 92.69 92 VAL A CA 1
ATOM 750 C C . VAL A 1 92 ? 11.841 -1.724 -4.099 1.00 92.69 92 VAL A C 1
ATOM 752 O O . VAL A 1 92 ? 12.720 -1.622 -4.955 1.00 92.69 92 VAL A O 1
ATOM 755 N N . ARG A 1 93 ? 12.128 -2.159 -2.865 1.00 91.19 93 ARG A N 1
ATOM 756 C CA . ARG A 1 93 ? 13.510 -2.451 -2.449 1.00 91.19 93 ARG A CA 1
ATOM 757 C C . ARG A 1 93 ? 14.163 -3.555 -3.286 1.00 91.19 93 ARG A C 1
ATOM 759 O O . ARG A 1 93 ? 15.332 -3.410 -3.642 1.00 91.19 93 ARG A O 1
ATOM 766 N N . ARG A 1 94 ? 13.451 -4.647 -3.594 1.00 89.38 94 ARG A N 1
ATOM 767 C CA . ARG A 1 94 ? 14.023 -5.788 -4.338 1.00 89.38 94 ARG A CA 1
ATOM 768 C C . ARG A 1 94 ? 14.016 -5.576 -5.847 1.00 89.38 94 ARG A C 1
ATOM 770 O O . ARG A 1 94 ? 14.915 -6.060 -6.529 1.00 89.38 94 ARG A O 1
ATOM 777 N N . SER A 1 95 ? 13.057 -4.817 -6.365 1.00 86.69 95 SER A N 1
ATOM 778 C CA . SER A 1 95 ? 12.964 -4.491 -7.791 1.00 86.69 95 SER A CA 1
ATOM 779 C C . SER A 1 95 ? 13.845 -3.306 -8.206 1.00 86.69 95 SER A C 1
ATOM 781 O O . SER A 1 95 ? 14.117 -3.153 -9.392 1.00 86.69 95 SER A O 1
ATOM 783 N N . ARG A 1 96 ? 14.384 -2.512 -7.265 1.00 83.38 96 ARG A N 1
ATOM 784 C CA . ARG A 1 96 ? 15.194 -1.306 -7.543 1.00 83.38 96 ARG A CA 1
ATOM 785 C C . ARG A 1 96 ? 16.300 -1.492 -8.588 1.00 83.38 96 ARG A C 1
ATOM 787 O O . ARG A 1 96 ? 16.523 -0.598 -9.396 1.00 83.38 96 ARG A O 1
ATOM 794 N N . ARG A 1 97 ? 16.990 -2.641 -8.599 1.00 80.50 97 ARG A N 1
ATOM 795 C CA . ARG A 1 97 ? 18.040 -2.924 -9.599 1.00 80.50 97 ARG A CA 1
ATOM 796 C C . ARG A 1 97 ? 17.488 -3.019 -11.026 1.00 80.50 97 ARG A C 1
ATOM 798 O O . ARG A 1 97 ? 18.211 -2.659 -11.942 1.00 80.50 97 ARG A O 1
ATOM 805 N N . ARG A 1 98 ? 16.244 -3.476 -11.211 1.00 78.00 98 ARG A N 1
ATOM 806 C CA . ARG A 1 98 ? 15.578 -3.559 -12.525 1.00 78.00 98 ARG A CA 1
ATOM 807 C C . ARG A 1 98 ? 15.278 -2.166 -13.077 1.00 78.00 98 ARG A C 1
ATOM 809 O O . ARG A 1 98 ? 15.527 -1.929 -14.246 1.00 78.00 98 ARG A O 1
ATOM 816 N N . PHE A 1 99 ? 14.847 -1.241 -12.218 1.00 73.25 99 PHE A N 1
ATOM 817 C CA . PHE A 1 99 ? 14.583 0.151 -12.600 1.00 73.25 99 PHE A CA 1
ATOM 818 C C . PHE A 1 99 ? 15.865 0.957 -12.881 1.00 73.25 99 PHE A C 1
ATOM 820 O O . PHE A 1 99 ? 15.868 1.832 -13.735 1.00 73.25 99 PHE A O 1
ATOM 827 N N . TRP A 1 100 ? 16.979 0.652 -12.201 1.00 66.00 100 TRP A N 1
ATOM 828 C CA . TRP A 1 100 ? 18.271 1.321 -12.444 1.00 66.00 100 TRP A CA 1
ATOM 829 C C . TRP A 1 100 ? 19.011 0.808 -13.689 1.00 66.00 100 TRP A C 1
ATOM 831 O O . TRP A 1 100 ? 19.766 1.549 -14.306 1.00 66.00 100 TRP A O 1
ATOM 841 N N . LYS A 1 101 ? 18.816 -0.459 -14.073 1.00 55.53 101 LYS A N 1
ATOM 842 C CA . LYS A 1 101 ? 19.503 -1.101 -15.210 1.00 55.53 101 LYS A CA 1
ATOM 843 C C . LYS A 1 101 ? 18.984 -0.672 -16.598 1.00 55.53 101 LYS A C 1
ATOM 845 O O . LYS A 1 101 ? 19.347 -1.291 -17.592 1.00 55.53 101 LYS A O 1
ATOM 850 N N . SER A 1 102 ? 18.161 0.375 -16.683 1.00 51.47 102 SER A N 1
ATOM 851 C CA . SER A 1 102 ? 17.610 0.881 -17.952 1.00 51.47 102 SER A CA 1
ATOM 852 C C . SER A 1 102 ? 18.637 1.636 -18.824 1.00 51.47 102 SER A C 1
ATOM 854 O O . SER A 1 102 ? 18.331 2.017 -19.949 1.00 51.47 102 SER A O 1
ATOM 856 N N . GLU A 1 103 ? 19.893 1.775 -18.381 1.00 48.31 103 GLU A N 1
ATOM 857 C CA . GLU A 1 103 ? 21.025 2.071 -19.271 1.00 48.31 103 GLU A CA 1
ATOM 858 C C . GLU A 1 103 ? 21.842 0.791 -19.529 1.00 48.31 103 GLU A C 1
ATOM 860 O O . GLU A 1 103 ? 22.693 0.409 -18.731 1.00 48.31 103 GLU A O 1
ATOM 865 N N . ASN A 1 104 ? 21.573 0.142 -20.668 1.00 51.12 104 ASN A N 1
ATOM 866 C CA . ASN A 1 104 ? 22.440 -0.829 -21.355 1.00 51.12 104 ASN A CA 1
ATOM 867 C C . ASN A 1 104 ? 23.009 -2.011 -20.547 1.00 51.12 104 ASN A C 1
ATOM 869 O O . ASN A 1 104 ? 24.203 -2.041 -20.275 1.00 51.12 104 ASN A O 1
ATOM 873 N N . ASP A 1 105 ? 22.236 -3.081 -20.352 1.00 47.22 105 ASP A N 1
ATOM 874 C CA . ASP A 1 105 ? 22.841 -4.420 -20.389 1.00 47.22 105 ASP A CA 1
ATOM 875 C C . ASP A 1 105 ? 21.859 -5.478 -20.906 1.00 47.22 105 ASP A C 1
ATOM 877 O O . ASP A 1 105 ? 20.654 -5.421 -20.661 1.00 47.22 105 ASP A O 1
ATOM 881 N N . ALA A 1 106 ? 22.402 -6.409 -21.689 1.00 48.00 106 ALA A N 1
ATOM 882 C CA . ALA A 1 106 ? 21.731 -7.362 -22.570 1.00 48.00 106 ALA A CA 1
ATOM 883 C C . ALA A 1 106 ? 20.911 -8.458 -21.852 1.00 48.00 106 ALA A C 1
ATOM 885 O O . ALA A 1 106 ? 21.191 -9.640 -22.007 1.00 48.00 106 ALA A O 1
ATOM 886 N N . ASP A 1 107 ? 19.873 -8.069 -21.114 1.00 46.88 107 ASP A N 1
ATOM 887 C CA . ASP A 1 107 ? 18.935 -8.985 -20.438 1.00 46.88 107 ASP A CA 1
ATOM 888 C C . ASP A 1 107 ? 17.488 -8.775 -20.925 1.00 46.88 107 ASP A C 1
ATOM 890 O O . ASP A 1 107 ? 16.522 -8.897 -20.180 1.00 46.88 107 ASP A O 1
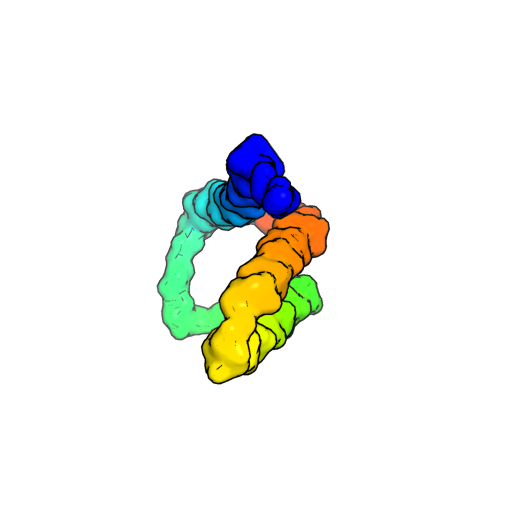ATOM 894 N N . LYS A 1 108 ? 17.330 -8.374 -22.196 1.00 45.59 108 LYS A N 1
ATOM 895 C CA . LYS A 1 108 ? 16.018 -8.220 -22.857 1.00 45.59 108 LYS A CA 1
ATOM 896 C C . LYS A 1 108 ? 15.536 -9.479 -23.594 1.00 45.59 108 LYS A C 1
ATOM 898 O O . LYS A 1 108 ? 14.556 -9.390 -24.326 1.00 45.59 108 LYS A O 1
ATOM 903 N N . LEU A 1 109 ? 16.204 -10.622 -23.441 1.00 38.47 109 LEU A N 1
ATOM 904 C CA . LEU A 1 109 ? 15.822 -11.882 -24.093 1.00 38.47 109 LEU A CA 1
ATOM 905 C C . LEU A 1 109 ? 16.200 -13.096 -23.223 1.00 38.47 109 LEU A C 1
ATOM 907 O O . LEU A 1 109 ? 17.074 -13.867 -23.617 1.00 38.47 109 LEU A O 1
ATOM 911 N N . SER A 1 110 ? 15.578 -13.260 -22.053 1.00 32.72 110 SER A N 1
ATOM 912 C CA . SER A 1 110 ? 15.398 -14.571 -21.406 1.00 32.72 110 SER A CA 1
ATOM 913 C C . SER A 1 110 ? 14.423 -14.509 -20.237 1.00 32.72 110 SER A C 1
ATOM 915 O O . SER A 1 110 ? 14.372 -13.457 -19.566 1.00 32.72 110 SER A O 1
#

Secondary structure (DSSP, 8-state):
----HHHHHHHHHHHHHHHHHHHHHHHHHHHHTT----SS---S---HHHHHHHHHHHHHHHHHHHHHHTT-HHHHHHHHHHHHHHIIIIIIHHHHHHHHTTSS-S-S--

Foldseek 3Di:
DPDDPVVVVVVVCVLVVLLVVLVVVVVVLCVVVVPDPDPDDPDPDDDPLNVVLVVLVVVLVVQLVVCVVVVNVVSNVVSSSVSSCCCRPPRCVVCVVVSVVPPDDPPPPD

Organism: NCBI:txid412755